Protein AF-A0A821NF55-F1 (afdb_monomer_lite)

Structure (mmCIF, N/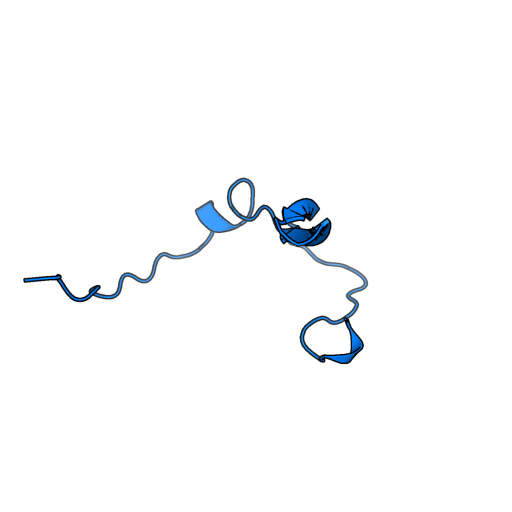CA/C/O backbone):
data_AF-A0A821NF55-F1
#
_entry.id   AF-A0A821NF55-F1
#
loop_
_atom_site.group_PDB
_atom_site.id
_atom_site.type_symbol
_atom_site.label_atom_id
_atom_site.label_alt_id
_atom_site.label_comp_id
_atom_site.label_asym_id
_atom_site.label_entity_id
_atom_site.label_seq_id
_atom_site.pdbx_PDB_ins_code
_atom_site.Cartn_x
_atom_site.Cartn_y
_atom_site.Cartn_z
_atom_site.occupancy
_atom_site.B_iso_or_equiv
_atom_site.auth_seq_id
_atom_site.auth_comp_id
_atom_site.auth_asym_id
_atom_site.auth_atom_id
_atom_site.pdbx_PDB_model_num
ATOM 1 N N . ASN A 1 1 ? 11.407 -11.786 0.234 1.00 61.50 1 ASN A N 1
ATOM 2 C CA . ASN A 1 1 ? 12.244 -11.631 -0.973 1.00 61.50 1 ASN A CA 1
ATOM 3 C C . ASN A 1 1 ? 11.322 -11.697 -2.187 1.00 61.50 1 ASN A C 1
ATOM 5 O O . ASN A 1 1 ? 10.222 -12.211 -2.017 1.00 61.50 1 ASN A O 1
ATOM 9 N N . VAL A 1 2 ? 11.724 -11.202 -3.361 1.00 77.50 2 VAL A N 1
ATOM 10 C CA . VAL A 1 2 ? 10.960 -11.338 -4.624 1.00 77.50 2 VAL A CA 1
ATOM 11 C C . VAL A 1 2 ? 10.603 -12.808 -4.891 1.00 77.50 2 VAL A C 1
ATOM 13 O O . VAL A 1 2 ? 9.494 -13.114 -5.305 1.00 77.50 2 VAL A O 1
ATOM 16 N N . GLU A 1 3 ? 11.478 -13.729 -4.484 1.00 88.75 3 GLU A N 1
ATOM 17 C CA . GLU A 1 3 ? 11.275 -15.188 -4.504 1.00 88.75 3 GLU A CA 1
ATOM 18 C C . GLU A 1 3 ? 9.992 -15.677 -3.810 1.00 88.75 3 GLU A C 1
ATOM 20 O O . GLU A 1 3 ? 9.521 -16.769 -4.103 1.00 88.75 3 GLU A O 1
ATOM 25 N N . ALA A 1 4 ? 9.410 -14.892 -2.896 1.00 92.12 4 ALA A N 1
ATOM 26 C CA . ALA A 1 4 ? 8.149 -15.243 -2.246 1.00 92.12 4 ALA A CA 1
ATOM 27 C C . ALA A 1 4 ? 6.924 -15.080 -3.171 1.00 92.12 4 ALA A C 1
ATOM 29 O O . ALA A 1 4 ? 5.820 -15.413 -2.753 1.00 92.12 4 ALA A O 1
ATOM 30 N N . GLY A 1 5 ? 7.091 -14.526 -4.380 1.00 93.38 5 GLY A N 1
ATOM 31 C CA . GLY A 1 5 ? 6.009 -14.319 -5.350 1.00 93.38 5 GLY A CA 1
ATOM 32 C C . GLY A 1 5 ? 5.028 -13.199 -4.985 1.00 93.38 5 GLY A C 1
ATOM 33 O O . GLY A 1 5 ? 3.944 -13.130 -5.547 1.00 93.38 5 GLY A O 1
ATOM 34 N N . ILE A 1 6 ? 5.386 -12.338 -4.025 1.00 92.25 6 ILE A N 1
ATOM 35 C CA . ILE A 1 6 ? 4.531 -11.241 -3.523 1.00 92.25 6 ILE A CA 1
ATOM 36 C C . ILE A 1 6 ? 4.795 -9.927 -4.278 1.00 92.25 6 ILE A C 1
ATOM 38 O O . ILE A 1 6 ? 3.948 -9.040 -4.302 1.00 92.25 6 ILE A O 1
ATOM 42 N N . LEU A 1 7 ? 5.989 -9.781 -4.856 1.00 92.69 7 LEU A N 1
ATOM 43 C CA . LEU A 1 7 ? 6.426 -8.590 -5.580 1.00 92.69 7 LEU A CA 1
ATOM 44 C C . LEU A 1 7 ? 6.886 -8.997 -6.974 1.00 92.69 7 LEU A C 1
ATOM 46 O O . LEU A 1 7 ? 7.546 -10.024 -7.123 1.00 92.69 7 LEU A O 1
ATOM 50 N N . GLU A 1 8 ? 6.611 -8.144 -7.951 1.00 93.38 8 GLU A N 1
ATOM 51 C CA . GLU A 1 8 ? 7.122 -8.259 -9.311 1.00 93.38 8 GLU A CA 1
ATOM 52 C C . GLU A 1 8 ? 7.838 -6.971 -9.720 1.00 93.38 8 GLU A C 1
ATOM 54 O O . GLU A 1 8 ? 7.580 -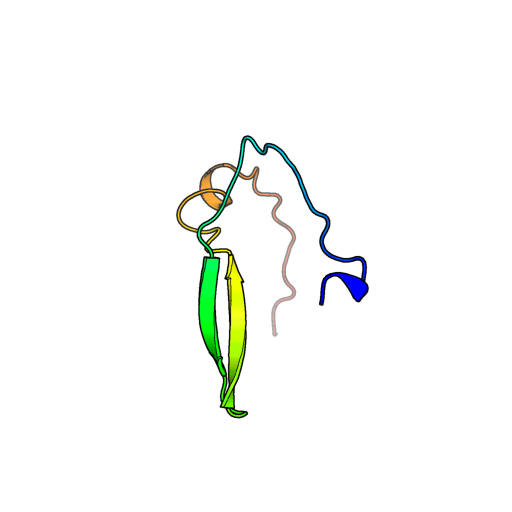5.890 -9.182 1.00 93.38 8 GLU A O 1
ATOM 59 N N . CYS A 1 9 ? 8.774 -7.097 -10.656 1.00 92.88 9 CYS A N 1
ATOM 60 C CA . CYS A 1 9 ? 9.383 -5.935 -11.283 1.00 92.88 9 CYS A CA 1
ATOM 61 C C . CYS A 1 9 ? 8.388 -5.320 -12.268 1.00 92.88 9 CYS A C 1
ATOM 63 O O . CYS A 1 9 ? 7.770 -6.033 -13.053 1.00 92.88 9 CYS A O 1
ATOM 65 N N . VAL A 1 10 ? 8.282 -3.995 -12.247 1.00 94.25 10 VAL A N 1
ATOM 66 C CA . VAL A 1 10 ? 7.466 -3.224 -13.184 1.00 94.25 10 VAL A CA 1
ATOM 67 C C . VAL A 1 10 ? 8.351 -2.148 -13.795 1.00 94.25 10 VAL A C 1
ATOM 69 O O . VAL A 1 10 ? 9.023 -1.422 -13.063 1.00 94.25 10 VAL A O 1
ATOM 72 N N . ASP A 1 11 ? 8.342 -2.041 -15.123 1.00 96.25 11 ASP A N 1
ATOM 73 C CA . ASP A 1 11 ? 9.177 -1.074 -15.844 1.00 96.25 11 ASP A CA 1
ATOM 74 C C . ASP A 1 11 ? 8.695 0.368 -15.636 1.00 96.25 11 ASP A C 1
ATOM 76 O O . ASP A 1 11 ? 9.497 1.286 -15.465 1.00 96.25 11 ASP A O 1
ATOM 80 N N . ILE A 1 12 ? 7.373 0.578 -15.646 1.00 96.06 12 ILE A N 1
ATOM 81 C CA . ILE A 1 12 ? 6.742 1.893 -15.496 1.00 96.06 12 ILE A CA 1
ATOM 82 C C . ILE A 1 12 ? 5.472 1.753 -14.658 1.00 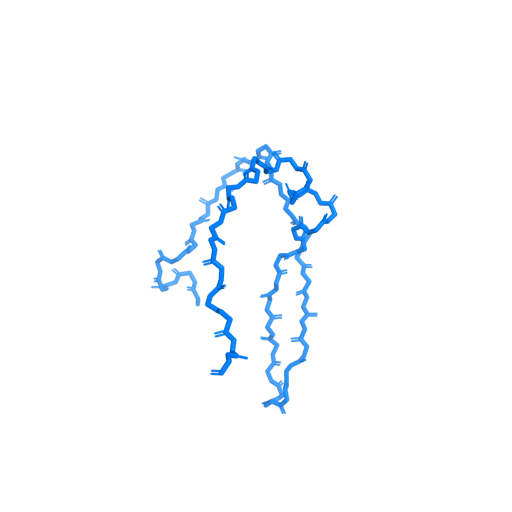96.06 12 ILE A C 1
ATOM 84 O O . ILE A 1 12 ? 4.606 0.936 -14.961 1.00 96.06 12 ILE A O 1
ATOM 88 N N . SER A 1 13 ? 5.331 2.600 -13.638 1.00 93.19 13 SER A N 1
ATOM 89 C CA . SER A 1 13 ? 4.109 2.708 -12.840 1.00 93.19 13 SER A CA 1
ATOM 90 C C . SER A 1 13 ? 3.659 4.160 -12.740 1.00 93.19 13 SER A C 1
ATOM 92 O O . SER A 1 13 ? 4.472 5.058 -12.530 1.00 93.19 13 SER A O 1
ATOM 94 N N . LEU A 1 14 ? 2.348 4.380 -12.845 1.00 92.81 14 LEU A N 1
ATOM 95 C CA . LEU A 1 14 ? 1.731 5.684 -12.596 1.00 92.81 14 LEU A CA 1
ATOM 96 C C . LEU A 1 14 ? 1.732 6.044 -11.100 1.00 92.81 14 LEU A C 1
ATOM 98 O O . LEU A 1 14 ? 1.712 7.218 -10.740 1.00 92.81 14 LEU A O 1
ATOM 102 N N . TRP A 1 15 ? 1.769 5.032 -10.232 1.00 90.62 15 TRP A N 1
ATOM 103 C CA . TRP A 1 15 ? 1.708 5.190 -8.784 1.00 90.62 15 TRP A CA 1
ATOM 104 C C . TRP A 1 15 ? 2.961 4.624 -8.128 1.00 90.62 15 TRP A C 1
ATOM 106 O O . TRP A 1 15 ? 3.346 3.480 -8.376 1.00 90.62 15 TRP A O 1
ATOM 116 N N . ALA A 1 16 ? 3.576 5.412 -7.250 1.00 91.38 16 ALA A N 1
ATOM 117 C CA . ALA A 1 16 ? 4.730 4.986 -6.473 1.00 91.38 16 ALA A CA 1
ATOM 118 C C . ALA A 1 16 ? 4.692 5.618 -5.070 1.00 91.38 16 ALA A C 1
ATOM 120 O O . ALA A 1 16 ? 4.764 6.844 -4.946 1.00 91.38 16 ALA A O 1
ATOM 121 N N . PRO A 1 17 ? 4.567 4.822 -3.995 1.00 91.75 17 PRO A N 1
ATOM 122 C CA . PRO A 1 17 ? 4.804 5.304 -2.639 1.00 91.75 17 PRO A CA 1
ATOM 123 C C . PRO A 1 17 ? 6.308 5.430 -2.363 1.00 91.75 17 PRO A C 1
ATOM 125 O O . PRO A 1 17 ? 7.134 4.757 -2.982 1.00 91.75 17 PRO A O 1
ATOM 128 N N . LEU A 1 18 ? 6.670 6.245 -1.372 1.00 93.19 18 LEU A N 1
ATOM 129 C CA . LEU A 1 18 ? 8.056 6.334 -0.916 1.00 93.19 18 LEU A CA 1
ATOM 130 C C . LEU A 1 18 ? 8.445 5.059 -0.149 1.00 93.19 18 LEU A C 1
ATOM 132 O O . LEU A 1 18 ? 7.654 4.549 0.644 1.00 93.19 18 LEU A O 1
ATOM 136 N N . ILE A 1 19 ? 9.668 4.558 -0.335 1.00 93.69 19 ILE A N 1
ATOM 137 C CA . ILE A 1 19 ? 10.177 3.410 0.427 1.00 93.69 19 ILE A CA 1
ATOM 138 C C . ILE A 1 19 ? 10.890 3.900 1.690 1.00 93.69 19 ILE A C 1
ATOM 140 O O . ILE A 1 19 ? 11.819 4.700 1.619 1.00 93.69 19 ILE A O 1
ATOM 144 N N . VAL A 1 20 ? 10.490 3.371 2.848 1.00 94.31 20 VAL A N 1
ATOM 145 C CA . VAL A 1 20 ? 11.025 3.750 4.159 1.00 94.31 20 VAL A CA 1
ATOM 146 C C . VAL A 1 20 ? 11.620 2.531 4.876 1.00 94.31 20 VAL A C 1
ATOM 148 O O . VAL A 1 20 ? 10.895 1.570 5.166 1.00 94.31 20 VAL A O 1
ATOM 151 N N . PRO A 1 21 ? 12.924 2.543 5.209 1.00 94.38 21 PRO A N 1
ATOM 152 C CA . PRO A 1 21 ? 13.544 1.508 6.025 1.00 94.38 21 PRO A CA 1
ATOM 153 C C . PRO A 1 21 ? 13.269 1.745 7.514 1.00 94.38 21 PRO A C 1
ATOM 155 O O . PRO A 1 21 ? 13.366 2.861 8.020 1.00 94.38 21 PRO A O 1
ATOM 158 N N . VAL A 1 22 ? 12.964 0.676 8.246 1.00 95.94 22 VAL A N 1
ATOM 159 C CA . VAL A 1 22 ? 12.688 0.727 9.686 1.00 95.94 22 VAL A CA 1
ATOM 160 C C . VAL A 1 22 ? 13.473 -0.360 10.399 1.00 95.94 22 VAL A C 1
ATOM 162 O O . VAL A 1 22 ? 13.378 -1.533 10.041 1.00 95.94 22 VAL A O 1
ATOM 165 N N . LYS A 1 23 ? 14.218 0.010 11.441 1.00 95.75 23 LYS A N 1
ATOM 166 C CA . LYS A 1 23 ? 14.843 -0.963 12.344 1.00 95.75 23 LYS A CA 1
ATOM 167 C C . LYS A 1 23 ? 13.774 -1.573 13.247 1.00 95.75 23 LYS A C 1
ATOM 169 O O . LYS A 1 23 ? 12.978 -0.844 13.835 1.00 95.75 23 LYS A O 1
ATOM 174 N N . ILE A 1 24 ? 13.748 -2.895 13.353 1.00 94.62 24 ILE A N 1
ATOM 175 C CA . ILE A 1 24 ? 12.873 -3.617 14.284 1.00 94.62 24 ILE A CA 1
ATOM 176 C C . ILE A 1 24 ? 13.691 -4.224 15.432 1.00 94.62 24 ILE A C 1
ATOM 178 O O . ILE A 1 24 ? 14.914 -4.325 15.350 1.00 94.62 24 ILE A O 1
ATOM 182 N N . SER A 1 25 ? 13.018 -4.599 16.523 1.00 92.50 25 SER A N 1
ATOM 183 C CA . SER A 1 25 ? 13.641 -4.975 17.806 1.00 92.50 25 SER A CA 1
ATOM 184 C C . SER A 1 25 ? 14.630 -6.140 17.726 1.00 92.50 25 SER A C 1
ATOM 186 O O . SER A 1 25 ? 15.556 -6.209 18.524 1.00 92.50 25 SER A O 1
ATOM 188 N N . ASN A 1 26 ? 14.489 -7.026 16.740 1.00 93.69 26 ASN A N 1
ATOM 189 C CA . ASN A 1 26 ? 15.411 -8.139 16.501 1.00 93.69 26 ASN A CA 1
ATOM 190 C C . ASN A 1 26 ? 16.674 -7.743 15.702 1.00 93.69 26 ASN A C 1
ATOM 192 O O . ASN A 1 26 ? 17.337 -8.611 15.137 1.00 93.69 26 ASN A O 1
ATOM 196 N N . GLY A 1 27 ? 16.969 -6.445 15.580 1.00 93.19 27 GLY A N 1
ATOM 197 C CA . GLY A 1 27 ? 18.127 -5.919 14.853 1.00 93.19 27 GLY A CA 1
ATOM 198 C C . GLY A 1 27 ? 17.994 -5.938 13.327 1.00 93.19 27 GLY A C 1
ATOM 199 O O . GLY A 1 27 ? 18.871 -5.421 12.638 1.00 93.19 27 GLY A O 1
ATOM 200 N N . LYS A 1 28 ? 16.906 -6.491 12.773 1.00 95.06 28 LYS A N 1
ATOM 201 C CA . L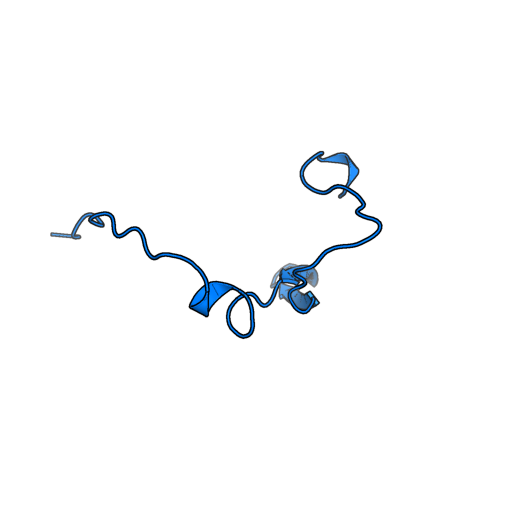YS A 1 28 ? 16.673 -6.523 11.322 1.00 95.06 28 LYS A CA 1
ATOM 202 C C . LYS A 1 28 ? 16.098 -5.199 10.812 1.00 95.06 28 LYS A C 1
ATOM 204 O O . LYS A 1 28 ? 15.515 -4.409 11.557 1.00 95.06 28 LYS A O 1
ATOM 209 N N . ILE A 1 29 ? 16.222 -4.989 9.503 1.00 94.88 29 ILE A N 1
ATOM 210 C CA . ILE A 1 29 ? 15.579 -3.886 8.783 1.00 94.88 29 ILE A CA 1
ATOM 211 C C . ILE A 1 29 ? 14.308 -4.411 8.116 1.00 94.88 29 ILE A C 1
ATOM 213 O O . ILE A 1 29 ? 14.319 -5.455 7.467 1.00 94.88 29 ILE A O 1
ATOM 217 N N . ARG A 1 30 ? 13.213 -3.668 8.261 1.00 93.62 30 ARG A N 1
ATOM 218 C CA . ARG A 1 30 ? 11.959 -3.873 7.541 1.00 93.62 30 ARG A CA 1
ATOM 219 C C . ARG A 1 30 ? 11.737 -2.723 6.571 1.00 93.62 30 ARG A C 1
ATOM 221 O O . ARG A 1 30 ? 11.792 -1.561 6.963 1.00 93.62 30 ARG A O 1
ATOM 228 N N . ILE A 1 31 ? 11.452 -3.065 5.324 1.00 93.00 31 ILE A N 1
ATOM 229 C CA . ILE A 1 31 ? 11.082 -2.117 4.277 1.00 93.00 31 ILE A CA 1
ATOM 230 C C . ILE A 1 31 ? 9.568 -1.875 4.358 1.00 93.00 31 ILE A C 1
ATOM 232 O O . ILE A 1 31 ? 8.805 -2.830 4.516 1.00 93.00 31 ILE A O 1
ATOM 236 N N . ARG A 1 32 ? 9.130 -0.614 4.289 1.00 91.62 32 ARG A N 1
ATOM 237 C CA . ARG A 1 32 ? 7.710 -0.225 4.223 1.00 91.62 32 ARG A CA 1
ATOM 238 C C . ARG A 1 32 ? 7.475 0.767 3.088 1.00 91.62 32 ARG A C 1
ATOM 240 O O . ARG A 1 32 ? 8.342 1.593 2.831 1.00 91.62 32 ARG A O 1
ATOM 247 N N . GLY A 1 33 ? 6.303 0.717 2.461 1.00 93.19 33 GLY A N 1
ATOM 248 C CA . GLY A 1 33 ? 5.812 1.817 1.631 1.00 93.19 33 GLY A CA 1
ATOM 249 C C . GLY A 1 33 ? 5.117 2.862 2.505 1.00 93.19 33 GLY A C 1
ATOM 250 O O . GLY A 1 33 ? 4.292 2.500 3.347 1.00 93.19 33 GLY A O 1
ATOM 251 N N . ASP A 1 34 ? 5.448 4.141 2.335 1.00 94.12 34 ASP A N 1
ATOM 252 C CA . ASP A 1 34 ? 4.660 5.237 2.896 1.00 94.12 34 ASP A CA 1
ATOM 253 C C . ASP A 1 34 ? 3.480 5.541 1.972 1.00 94.12 34 ASP A C 1
ATOM 255 O O . ASP A 1 34 ? 3.573 6.304 1.010 1.00 94.12 34 ASP A O 1
ATOM 259 N N . PHE A 1 35 ? 2.362 4.886 2.271 1.00 94.62 35 PHE A N 1
ATOM 260 C CA . PHE A 1 35 ? 1.109 5.045 1.542 1.00 94.62 35 PHE A CA 1
ATOM 261 C C . PHE A 1 35 ? 0.286 6.236 2.034 1.00 94.62 35 PHE A C 1
ATOM 263 O O . PHE A 1 35 ? -0.639 6.659 1.347 1.00 94.62 35 PHE A O 1
ATOM 270 N N . LYS A 1 36 ? 0.596 6.796 3.212 1.00 91.56 36 LYS A N 1
ATOM 271 C CA . LYS A 1 36 ? -0.236 7.832 3.836 1.00 91.56 36 LYS A CA 1
ATOM 272 C C . LYS A 1 36 ? -0.189 9.137 3.051 1.00 91.56 36 LYS A C 1
ATOM 274 O O . LYS A 1 36 ? -1.219 9.786 2.901 1.00 91.56 36 LYS A O 1
ATOM 279 N N . VAL A 1 37 ? 1.001 9.514 2.588 1.00 87.19 37 VAL A N 1
ATOM 280 C CA . VAL A 1 37 ? 1.238 10.796 1.910 1.00 87.19 37 VAL A CA 1
ATOM 281 C C . VAL A 1 37 ? 0.698 10.796 0.478 1.00 87.19 37 VAL A C 1
ATOM 283 O O . VAL A 1 37 ? 0.293 11.844 -0.013 1.00 87.19 37 VAL A O 1
ATOM 286 N N . THR A 1 38 ? 0.669 9.639 -0.187 1.00 88.56 38 THR A N 1
ATOM 287 C CA . THR A 1 38 ? 0.346 9.544 -1.618 1.00 88.56 38 THR A CA 1
ATOM 288 C C . THR A 1 38 ? -0.957 8.796 -1.888 1.00 88.56 38 THR A C 1
ATOM 290 O O . THR A 1 38 ? -1.892 9.374 -2.430 1.00 88.56 38 THR A O 1
ATOM 293 N N . ILE A 1 39 ? -1.039 7.518 -1.513 1.00 92.44 39 ILE A N 1
ATOM 294 C CA . ILE A 1 39 ? -2.090 6.609 -1.989 1.00 92.44 39 ILE A CA 1
ATOM 295 C C . ILE A 1 39 ? -3.357 6.688 -1.123 1.00 92.44 39 ILE A C 1
ATOM 297 O O . ILE A 1 39 ? -4.457 6.731 -1.662 1.00 92.44 39 ILE A O 1
ATOM 301 N N . ASN A 1 40 ? -3.238 6.752 0.206 1.00 93.31 40 ASN A N 1
ATOM 302 C CA . ASN A 1 40 ? -4.375 6.562 1.117 1.00 93.31 40 ASN A CA 1
ATOM 303 C C . ASN A 1 40 ? -5.517 7.571 0.921 1.00 93.31 40 ASN A C 1
ATOM 305 O O . ASN A 1 40 ? -6.672 7.206 1.103 1.00 93.31 40 ASN A O 1
ATOM 309 N N . SER A 1 41 ? -5.217 8.823 0.560 1.00 91.81 41 SER A N 1
ATOM 310 C CA . SER A 1 41 ? -6.242 9.853 0.327 1.00 91.81 41 SER A CA 1
ATOM 311 C C . SER A 1 41 ? -7.006 9.671 -0.987 1.00 91.81 41 SER A C 1
ATOM 313 O O . SER A 1 41 ? -8.047 10.292 -1.170 1.00 91.81 41 SER A O 1
ATOM 315 N N . GLN A 1 42 ? -6.485 8.843 -1.896 1.00 93.31 42 GLN A N 1
ATOM 316 C CA . GLN A 1 42 ? -7.072 8.563 -3.208 1.00 93.31 42 GLN A CA 1
ATOM 317 C C . GLN A 1 42 ? -7.896 7.265 -3.210 1.00 93.31 42 GLN A C 1
ATOM 319 O O . GLN A 1 42 ? -8.575 6.969 -4.190 1.00 93.31 42 GLN A O 1
ATOM 324 N N . ILE A 1 43 ? -7.828 6.473 -2.133 1.00 92.38 43 ILE A N 1
ATOM 325 C CA . ILE A 1 43 ? -8.565 5.213 -2.005 1.00 92.38 43 ILE A CA 1
ATOM 326 C C . ILE A 1 43 ? -10.034 5.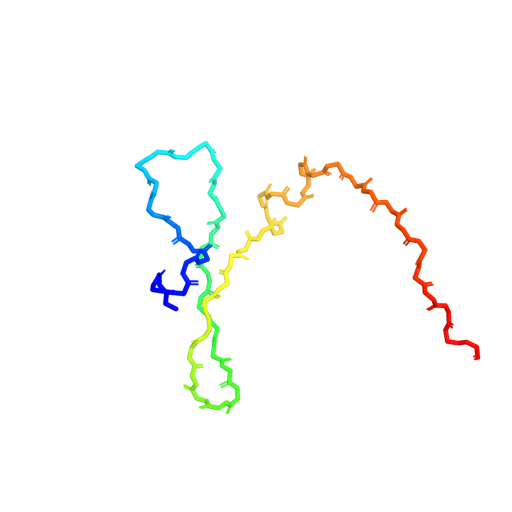507 -1.679 1.00 92.38 43 ILE A C 1
ATOM 328 O O . ILE A 1 43 ? -10.341 6.284 -0.774 1.00 92.38 43 ILE A O 1
ATOM 332 N N . LEU A 1 44 ? -10.950 4.827 -2.372 1.00 95.06 44 LEU A N 1
ATOM 333 C CA . LEU A 1 44 ? -12.355 4.768 -1.977 1.00 95.06 44 LEU A CA 1
ATOM 334 C C . LEU A 1 44 ? -12.482 3.971 -0.672 1.00 95.06 44 LEU A C 1
ATOM 336 O O . LEU A 1 44 ? -12.130 2.794 -0.624 1.00 95.06 44 LEU A O 1
ATOM 340 N N . ILE A 1 45 ? -12.975 4.613 0.384 1.00 93.81 45 ILE A N 1
ATOM 341 C CA . ILE A 1 45 ? -13.097 3.981 1.698 1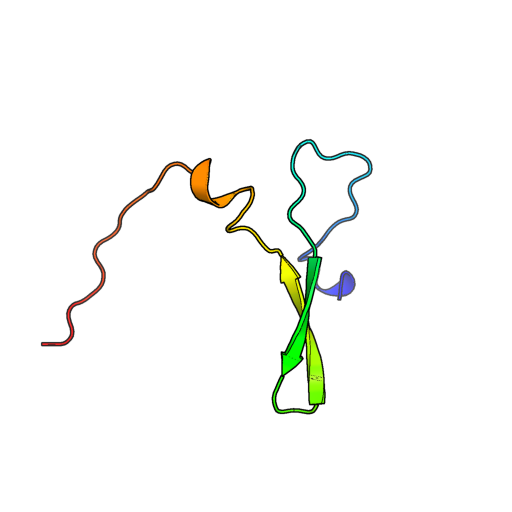.00 93.81 45 ILE A CA 1
ATOM 342 C C . ILE A 1 45 ? -14.301 3.035 1.698 1.00 93.81 45 ILE A C 1
ATOM 344 O O . ILE A 1 45 ? -15.434 3.474 1.506 1.00 93.81 45 ILE A O 1
ATOM 348 N N . ASP A 1 46 ? -14.044 1.760 1.978 1.00 92.75 46 ASP A N 1
ATOM 349 C CA . ASP A 1 46 ? -15.059 0.733 2.211 1.00 92.75 46 ASP A CA 1
ATOM 350 C C . ASP A 1 46 ? -15.076 0.362 3.704 1.00 92.75 46 ASP A C 1
ATOM 352 O O . ASP A 1 46 ? -14.149 -0.271 4.219 1.00 92.75 46 ASP A O 1
ATOM 356 N N . LEU A 1 47 ? -16.080 0.860 4.431 1.00 92.88 47 LEU A N 1
ATOM 357 C CA . LEU A 1 47 ? -16.172 0.729 5.886 1.00 92.88 47 LEU A CA 1
ATOM 358 C C . LEU A 1 47 ? -16.930 -0.541 6.273 1.00 92.88 47 LEU A C 1
ATOM 360 O O . LEU A 1 47 ? -18.122 -0.669 6.002 1.00 92.88 47 LEU A O 1
ATOM 364 N N . HIS A 1 48 ? -16.257 -1.421 7.015 1.00 92.31 48 HIS A N 1
ATOM 365 C CA . HIS A 1 48 ? -16.847 -2.621 7.610 1.00 92.31 48 HIS A CA 1
ATOM 366 C C . HIS A 1 48 ? -16.891 -2.499 9.136 1.00 92.31 48 HIS A C 1
ATOM 368 O O . HIS A 1 48 ? -15.964 -1.934 9.726 1.00 92.31 48 HIS A O 1
ATOM 374 N N . PRO A 1 49 ? -17.944 -3.010 9.800 1.00 93.00 49 PRO A N 1
ATOM 375 C CA . PRO A 1 49 ? -18.045 -2.947 11.252 1.00 93.00 49 PRO A CA 1
ATOM 376 C C . PRO A 1 49 ? -16.913 -3.746 11.907 1.00 93.00 49 PRO A C 1
ATOM 378 O O . PRO A 1 49 ? -16.644 -4.890 11.541 1.00 93.00 49 PRO A O 1
ATOM 381 N N . ILE A 1 50 ? -16.263 -3.144 12.902 1.00 93.69 50 ILE A N 1
ATOM 382 C CA . ILE A 1 50 ? -15.262 -3.813 13.738 1.00 93.69 50 ILE A CA 1
ATOM 383 C C . ILE A 1 50 ? -15.978 -4.318 14.997 1.00 93.69 50 ILE A C 1
ATOM 385 O O . ILE A 1 50 ? -16.727 -3.539 15.591 1.00 93.69 50 ILE A O 1
ATOM 389 N N . PRO A 1 51 ? -15.774 -5.580 15.422 1.00 92.38 51 PRO A N 1
ATOM 390 C CA . PRO A 1 51 ? -16.367 -6.092 16.653 1.00 92.38 51 PRO A CA 1
ATOM 391 C C . PRO A 1 51 ? -16.029 -5.201 17.852 1.00 92.38 51 PRO A C 1
ATOM 393 O O . PRO A 1 51 ? -14.861 -4.868 18.072 1.00 92.38 51 PRO A O 1
ATOM 396 N N . SER A 1 52 ? -17.044 -4.822 18.627 1.00 90.00 52 SER A N 1
ATOM 397 C CA . SER A 1 52 ? -16.843 -4.165 19.914 1.00 90.00 52 SER A CA 1
ATOM 398 C C . SER A 1 52 ? -16.340 -5.178 20.940 1.00 90.00 52 SER A C 1
ATOM 400 O O . SER A 1 52 ? -16.781 -6.326 20.967 1.00 90.00 52 SER A O 1
ATOM 402 N N . ILE A 1 53 ? -15.410 -4.742 21.787 1.00 89.94 53 ILE A N 1
ATOM 403 C CA . ILE A 1 53 ? -15.031 -5.460 23.005 1.00 89.94 53 ILE A CA 1
ATOM 404 C C . ILE A 1 53 ? -16.024 -4.996 24.075 1.00 89.94 53 ILE A C 1
ATOM 406 O O . ILE A 1 53 ? -15.775 -3.998 24.746 1.00 89.94 53 ILE A O 1
ATOM 410 N N . GLU A 1 54 ? -17.185 -5.643 24.147 1.00 71.69 54 GLU A N 1
ATOM 411 C CA . GLU A 1 54 ? -17.999 -5.665 25.373 1.00 71.69 54 GLU A CA 1
ATOM 412 C C . GLU A 1 54 ? -17.692 -6.941 26.159 1.00 71.69 54 GLU A C 1
ATOM 414 O O . GLU A 1 54 ? -17.480 -7.995 25.511 1.00 71.69 54 GLU A O 1
#

Radius of gyration: 15.98 Å; chains: 1; bounding box: 36×26×41 Å

Sequence (54 aa):
NVEAGILECVDISLWAPLIVPVKISNGKIRIRGDFKVTINSQILIDLHPIPSIE

Secondary structure (DSSP, 8-state):
-GGGSS----S--S--PEEEEEE-TTS-EEEEEE-TTTTGGGSPP---PPPP--

pLDDT: mean 91.67, std 5.71, range [61.5, 96.25]

Foldseek 3Di:
DVVVVPDDDDPDDPDDFDWDWDQDPVRDIDIDGPCPVGPPVVDDDDDDDDDDDD